Protein AF-A0A8J7TAQ6-F1 (afdb_monomer_lite)

Structure (mmCIF, N/CA/C/O backbone):
data_AF-A0A8J7TAQ6-F1
#
_entry.id   AF-A0A8J7TAQ6-F1
#
loop_
_atom_site.group_PDB
_atom_site.id
_atom_site.type_symbol
_atom_site.label_atom_id
_atom_site.label_alt_id
_atom_site.label_comp_id
_atom_site.label_asym_id
_atom_site.label_entity_id
_atom_site.label_seq_id
_atom_site.pdbx_PDB_ins_code
_atom_site.Cartn_x
_atom_site.Cartn_y
_atom_site.Cartn_z
_atom_site.occupancy
_atom_site.B_iso_or_equiv
_atom_site.auth_seq_id
_atom_site.auth_comp_id
_atom_site.auth_asym_id
_atom_site.auth_atom_id
_atom_site.pdbx_PDB_model_num
ATOM 1 N N . MET A 1 1 ? 27.314 49.442 26.353 1.00 41.75 1 MET A N 1
ATOM 2 C CA . MET A 1 1 ? 26.071 48.656 26.175 1.00 41.75 1 MET A CA 1
ATOM 3 C C . MET A 1 1 ? 26.185 47.982 24.813 1.00 41.75 1 MET A C 1
ATOM 5 O O . MET A 1 1 ? 26.135 48.673 23.815 1.00 41.75 1 MET A O 1
ATOM 9 N N . GLY A 1 2 ? 26.706 46.761 24.712 1.00 42.16 2 GLY A N 1
ATOM 10 C CA . GLY A 1 2 ? 26.002 45.511 25.015 1.00 42.16 2 GLY A CA 1
ATOM 11 C C . GLY A 1 2 ? 25.700 44.801 23.685 1.00 42.16 2 GLY A C 1
ATOM 12 O O . GLY A 1 2 ? 24.695 45.083 23.057 1.00 42.16 2 GLY A O 1
ATOM 13 N N . SER A 1 3 ? 26.646 43.995 23.191 1.00 46.94 3 SER A N 1
ATOM 14 C CA . SER A 1 3 ? 26.496 42.532 23.051 1.00 46.94 3 SER A CA 1
ATOM 15 C C . SER A 1 3 ? 26.089 42.071 21.637 1.00 46.94 3 SER A C 1
ATOM 17 O O . SER A 1 3 ? 24.915 41.852 21.349 1.00 46.94 3 SER A O 1
ATOM 19 N N . MET A 1 4 ? 27.093 41.832 20.780 1.00 56.03 4 MET A N 1
ATOM 20 C CA . MET A 1 4 ? 26.969 40.924 19.632 1.00 56.03 4 MET A CA 1
ATOM 21 C C . MET A 1 4 ? 26.778 39.499 20.150 1.00 56.03 4 MET A C 1
ATOM 23 O O . MET A 1 4 ? 27.690 38.933 20.753 1.00 56.03 4 MET A O 1
ATOM 27 N N . VAL A 1 5 ? 25.623 38.894 19.882 1.00 54.81 5 VAL A N 1
ATOM 28 C CA . VAL A 1 5 ? 25.408 37.466 20.118 1.00 54.81 5 VAL A CA 1
ATOM 29 C C . VAL A 1 5 ? 24.832 36.791 18.879 1.00 54.81 5 VAL A C 1
ATOM 31 O O . VAL A 1 5 ? 23.674 36.960 18.526 1.00 54.81 5 VAL A O 1
ATOM 34 N N . LYS A 1 6 ? 25.695 35.953 18.296 1.00 54.09 6 LYS A N 1
ATOM 35 C CA . LYS A 1 6 ? 25.397 34.640 17.710 1.00 54.09 6 LYS A CA 1
ATOM 36 C C . LYS A 1 6 ? 24.487 34.599 16.478 1.00 54.09 6 LYS A C 1
ATOM 38 O O . LYS A 1 6 ? 23.282 34.415 16.566 1.00 54.09 6 LYS A O 1
ATOM 43 N N . SER A 1 7 ? 25.137 34.453 15.331 1.00 53.16 7 SER A N 1
ATOM 44 C CA . SER A 1 7 ? 24.654 33.579 14.257 1.00 53.16 7 SER A CA 1
ATOM 45 C C . SER A 1 7 ? 25.829 32.769 13.711 1.00 53.16 7 SER A C 1
ATOM 47 O O . SER A 1 7 ? 26.311 32.979 12.604 1.00 53.16 7 SER A O 1
ATOM 49 N N . ALA A 1 8 ? 26.329 31.864 14.549 1.00 56.28 8 ALA A N 1
ATOM 50 C CA . ALA A 1 8 ? 27.355 30.890 14.208 1.00 56.28 8 ALA A CA 1
ATOM 51 C C . ALA A 1 8 ? 26.756 29.484 14.298 1.00 56.28 8 ALA A C 1
ATOM 53 O O . ALA A 1 8 ? 27.051 28.775 15.243 1.00 56.28 8 ALA A O 1
ATOM 54 N N . LEU A 1 9 ? 25.890 29.109 13.351 1.00 59.56 9 LEU A N 1
ATOM 55 C CA . LEU A 1 9 ? 25.560 27.714 13.012 1.00 59.56 9 LEU A CA 1
ATOM 56 C C . LEU A 1 9 ? 25.059 27.677 11.561 1.00 59.56 9 LEU A C 1
ATOM 58 O O . LEU A 1 9 ? 23.884 27.478 11.279 1.00 59.56 9 LEU A O 1
ATOM 62 N N . GLY A 1 10 ? 25.976 27.932 10.633 1.00 57.47 10 GLY A N 1
ATOM 63 C CA . GLY A 1 10 ? 25.753 27.814 9.193 1.00 57.47 10 GLY A CA 1
ATOM 64 C C . GLY A 1 10 ? 26.835 26.958 8.546 1.00 57.47 10 GLY A C 1
ATOM 65 O O . GLY A 1 10 ? 27.391 27.347 7.527 1.00 57.47 10 GLY A O 1
ATOM 66 N N . ALA A 1 11 ? 27.200 25.831 9.162 1.00 60.75 11 ALA A N 1
ATOM 67 C CA . ALA A 1 11 ? 28.051 24.845 8.504 1.00 60.75 11 ALA A CA 1
ATOM 68 C C . ALA A 1 11 ? 27.187 23.976 7.568 1.00 60.75 11 ALA A C 1
ATOM 70 O O . ALA A 1 11 ? 26.099 23.549 7.969 1.00 60.75 11 ALA A O 1
ATOM 71 N N . PRO A 1 12 ? 27.628 23.685 6.331 1.00 58.53 12 PRO A N 1
ATOM 72 C CA . PRO A 1 12 ? 26.867 22.839 5.430 1.00 58.53 12 PRO A CA 1
ATOM 73 C C . PRO A 1 12 ? 26.881 21.401 5.958 1.00 58.53 12 PRO A C 1
ATOM 75 O O . PRO A 1 12 ? 27.931 20.768 6.049 1.00 58.53 12 PRO A O 1
ATOM 78 N N . ILE A 1 13 ? 25.690 20.853 6.207 1.00 57.84 13 ILE A N 1
ATOM 79 C CA . ILE A 1 13 ? 25.401 19.456 6.608 1.00 57.84 13 ILE A CA 1
ATOM 80 C C . ILE A 1 13 ? 26.032 18.398 5.665 1.00 57.84 13 ILE A C 1
ATOM 82 O O . ILE A 1 13 ? 26.014 17.202 5.937 1.00 57.84 13 ILE A O 1
ATOM 86 N N . ARG A 1 14 ? 26.676 18.817 4.571 1.00 56.50 14 ARG A N 1
ATOM 87 C CA . ARG A 1 14 ? 27.347 17.953 3.595 1.00 56.50 14 ARG A CA 1
ATOM 88 C C . ARG A 1 14 ? 28.600 17.238 4.117 1.00 56.50 14 ARG A C 1
ATOM 90 O O . ARG A 1 14 ? 29.059 16.330 3.439 1.00 56.50 14 ARG A O 1
ATOM 97 N N . GLN A 1 15 ? 29.143 17.608 5.279 1.00 57.44 15 GLN A N 1
ATOM 98 C CA . GLN A 1 15 ? 30.356 16.970 5.820 1.00 57.44 15 GLN A CA 1
ATOM 99 C C . GLN A 1 15 ? 30.093 15.836 6.827 1.00 57.44 15 GLN A C 1
ATOM 101 O O . GLN A 1 15 ? 31.034 15.171 7.241 1.00 57.44 15 GLN A O 1
ATOM 106 N N . LEU A 1 16 ? 28.837 15.567 7.206 1.00 58.97 16 LEU A N 1
ATOM 107 C CA . LEU A 1 16 ? 28.515 14.537 8.212 1.00 58.97 16 LEU A CA 1
ATOM 108 C C . LEU A 1 16 ? 28.183 13.156 7.620 1.00 58.97 16 LEU A C 1
ATOM 110 O O . LEU A 1 16 ? 27.822 12.242 8.354 1.00 58.97 16 LEU A O 1
ATOM 114 N N . ILE A 1 17 ? 28.324 12.980 6.304 1.00 58.34 17 ILE A N 1
ATOM 115 C CA . ILE A 1 17 ? 28.129 11.692 5.627 1.00 58.34 17 ILE A CA 1
ATOM 116 C C . ILE A 1 17 ? 29.447 11.280 4.972 1.00 58.34 17 ILE A C 1
ATOM 118 O O . ILE A 1 17 ? 29.539 11.254 3.752 1.00 58.34 17 ILE A O 1
ATOM 122 N N . CYS A 1 18 ? 30.485 11.023 5.769 1.00 48.94 18 CYS A N 1
ATOM 123 C CA . CYS A 1 18 ? 31.467 9.970 5.479 1.00 48.94 18 CYS A CA 1
ATOM 124 C C . CYS A 1 18 ? 32.508 9.893 6.603 1.00 48.94 18 CYS A C 1
ATOM 126 O O . CYS A 1 18 ? 33.515 10.595 6.582 1.00 48.94 18 CYS A O 1
ATOM 128 N N . CYS A 1 19 ? 32.310 8.994 7.566 1.00 47.09 19 CYS A N 1
ATOM 129 C CA . CYS A 1 19 ? 33.383 8.539 8.453 1.00 47.09 19 CYS A CA 1
ATOM 130 C C . CYS A 1 19 ? 34.317 7.568 7.707 1.00 47.09 19 CYS A C 1
ATOM 132 O O . CYS A 1 19 ? 34.468 6.417 8.107 1.00 47.09 19 CYS A O 1
ATOM 134 N N . VAL A 1 20 ? 34.924 8.013 6.605 1.00 54.62 20 VAL A N 1
ATOM 135 C CA . VAL A 1 20 ? 35.974 7.265 5.904 1.00 54.62 20 VAL A CA 1
ATOM 136 C C . VAL A 1 20 ? 37.188 8.185 5.772 1.00 54.62 20 VAL A C 1
ATOM 138 O O . VAL A 1 20 ? 37.030 9.290 5.248 1.00 54.62 20 VAL A O 1
ATOM 141 N N . PRO A 1 21 ? 38.384 7.785 6.244 1.00 47.31 21 PRO A N 1
ATOM 142 C CA . PRO A 1 21 ? 39.587 8.596 6.104 1.00 47.31 21 PRO A CA 1
ATOM 143 C C . PRO A 1 21 ? 39.880 8.878 4.625 1.00 47.31 21 PRO A C 1
ATOM 145 O O . PRO A 1 21 ? 40.114 7.961 3.836 1.00 47.31 21 PRO A O 1
ATOM 148 N N . LEU A 1 22 ? 39.833 10.156 4.245 1.00 45.19 22 LEU A N 1
ATOM 149 C CA . LEU A 1 22 ? 40.211 10.629 2.918 1.00 45.19 22 LEU A CA 1
ATOM 150 C C . LEU A 1 22 ? 41.731 10.830 2.896 1.00 45.19 22 LEU A C 1
ATOM 152 O O . LEU A 1 22 ? 42.227 11.912 3.209 1.00 45.19 22 LEU A O 1
ATOM 156 N N . GLU A 1 23 ? 42.467 9.782 2.532 1.00 47.84 23 GLU A N 1
ATOM 157 C CA . GLU A 1 23 ? 43.851 9.924 2.075 1.00 47.84 23 GLU A CA 1
ATOM 158 C C . GLU A 1 23 ? 43.885 10.925 0.912 1.00 47.84 23 GLU A C 1
ATOM 160 O O . GLU A 1 23 ? 43.147 10.787 -0.072 1.00 47.84 23 GLU A O 1
ATOM 165 N N . ARG A 1 24 ? 44.719 11.963 1.047 1.00 48.41 24 ARG A N 1
ATOM 166 C CA . ARG A 1 24 ? 44.916 12.986 0.018 1.00 48.41 24 ARG A CA 1
ATOM 167 C C . ARG A 1 24 ? 45.532 12.318 -1.207 1.00 48.41 24 ARG A C 1
ATOM 169 O O . ARG A 1 24 ? 46.700 11.954 -1.192 1.00 48.41 24 ARG A O 1
ATOM 176 N N . ARG A 1 25 ? 44.741 12.157 -2.266 1.00 44.16 25 ARG A N 1
ATOM 177 C CA . ARG A 1 25 ? 45.261 11.822 -3.593 1.00 44.16 25 ARG A CA 1
ATOM 178 C C . ARG A 1 25 ? 45.394 13.102 -4.395 1.00 44.16 25 ARG A C 1
ATOM 180 O O . ARG A 1 25 ? 44.418 13.839 -4.542 1.00 44.16 25 ARG A O 1
ATOM 187 N N . ASP A 1 26 ? 46.608 13.339 -4.870 1.00 38.22 26 ASP A N 1
ATOM 188 C CA . ASP A 1 26 ? 46.955 14.444 -5.745 1.00 38.22 26 ASP A CA 1
ATOM 189 C C . ASP A 1 26 ? 46.054 14.493 -6.982 1.00 38.22 26 ASP A C 1
ATOM 191 O O . ASP A 1 26 ? 45.600 13.480 -7.527 1.00 38.22 26 ASP A O 1
ATOM 195 N N . VAL A 1 27 ? 45.758 15.728 -7.374 1.00 50.44 27 VAL A N 1
ATOM 196 C CA . VAL A 1 27 ? 44.876 16.103 -8.473 1.00 50.44 27 VAL A CA 1
ATOM 197 C C . VAL A 1 27 ? 45.558 15.760 -9.796 1.00 50.44 27 VAL A C 1
ATOM 199 O O . VAL A 1 27 ? 46.225 16.592 -10.397 1.00 50.44 27 VAL A O 1
ATOM 202 N N . GLU A 1 28 ? 45.346 14.542 -10.284 1.00 41.75 28 GLU A N 1
ATOM 203 C CA . GLU A 1 28 ? 45.486 14.228 -11.705 1.00 41.75 28 GLU A CA 1
ATOM 204 C C . GLU A 1 28 ? 44.079 14.207 -12.310 1.00 41.75 28 GLU A C 1
ATOM 206 O O . GLU A 1 28 ? 43.198 13.472 -11.851 1.00 41.75 28 GLU A O 1
ATOM 211 N N . ALA A 1 29 ? 43.853 15.047 -13.320 1.00 52.91 29 ALA A N 1
ATOM 212 C CA . ALA A 1 29 ? 42.582 15.253 -14.002 1.00 52.91 29 ALA A CA 1
ATOM 213 C C . ALA A 1 29 ? 42.025 13.955 -14.622 1.00 52.91 29 ALA A C 1
ATOM 215 O O . ALA A 1 29 ? 42.116 13.710 -15.828 1.00 52.91 29 ALA A O 1
ATOM 216 N N . ARG A 1 30 ? 41.374 13.116 -13.810 1.00 46.62 30 ARG A N 1
ATOM 217 C CA . ARG A 1 30 ? 40.523 12.036 -14.303 1.00 46.62 30 ARG A CA 1
ATOM 218 C C . ARG A 1 30 ? 39.255 12.668 -14.846 1.00 46.62 30 ARG A C 1
ATOM 220 O O . ARG A 1 30 ? 38.326 12.986 -14.114 1.00 46.62 30 ARG A O 1
ATOM 227 N N . ARG A 1 31 ? 39.278 12.870 -16.164 1.00 53.53 31 ARG A N 1
ATOM 228 C 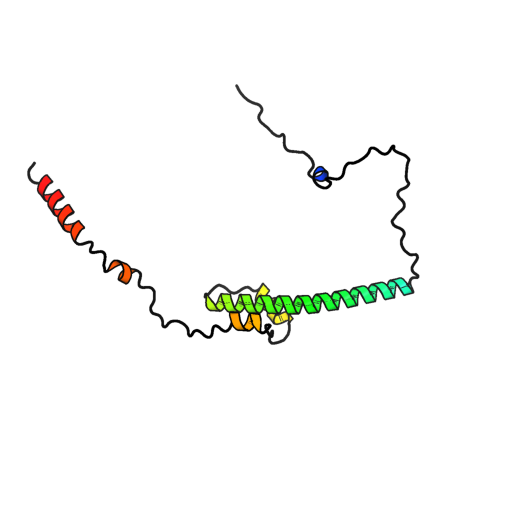CA . ARG A 1 31 ? 38.128 13.130 -17.031 1.00 53.53 31 ARG A CA 1
ATOM 229 C C . ARG A 1 31 ? 36.879 12.484 -16.433 1.00 53.53 31 ARG A C 1
ATOM 231 O O . ARG A 1 31 ? 36.889 11.288 -16.151 1.00 53.53 31 ARG A O 1
ATOM 238 N N . ASN A 1 32 ? 35.823 13.277 -16.278 1.00 53.53 32 ASN A N 1
ATOM 239 C CA . ASN A 1 32 ? 34.477 12.827 -15.942 1.00 53.53 32 ASN A CA 1
ATOM 240 C C . ASN A 1 32 ? 33.996 11.823 -17.006 1.00 53.53 32 ASN A C 1
ATOM 242 O O . ASN A 1 32 ? 33.283 12.188 -17.939 1.00 53.53 32 ASN A O 1
ATOM 246 N N . SER A 1 33 ? 34.421 10.562 -16.931 1.00 58.84 33 SER A N 1
ATOM 247 C CA . SER A 1 33 ? 33.857 9.506 -17.757 1.00 58.84 33 SER A CA 1
ATOM 248 C C . SER A 1 33 ? 32.479 9.207 -17.192 1.00 58.84 33 SER A C 1
ATOM 250 O O . SER A 1 33 ? 32.362 8.665 -16.090 1.00 58.84 33 SER A O 1
ATOM 252 N N . ALA A 1 34 ? 31.445 9.602 -17.936 1.00 63.44 34 ALA A N 1
ATOM 253 C CA . ALA A 1 34 ? 30.076 9.183 -17.680 1.00 63.44 34 ALA A CA 1
ATOM 254 C C . ALA A 1 34 ? 30.051 7.667 -17.401 1.00 63.44 34 ALA A C 1
ATOM 256 O O . ALA A 1 34 ? 30.807 6.932 -18.050 1.00 63.44 34 ALA A O 1
ATOM 257 N N . PRO A 1 35 ? 29.226 7.191 -16.446 1.00 61.66 35 PRO A N 1
ATOM 258 C CA . PRO A 1 35 ? 29.156 5.770 -16.128 1.00 61.66 35 PRO A CA 1
ATOM 259 C C . PRO A 1 35 ? 28.973 4.978 -17.421 1.00 61.66 35 PRO A C 1
ATOM 261 O O . PRO A 1 35 ? 28.165 5.366 -18.269 1.00 61.66 35 PRO A O 1
ATOM 264 N N . HIS A 1 36 ? 29.764 3.915 -17.582 1.00 60.03 36 HIS A N 1
ATOM 265 C CA . HIS A 1 36 ? 29.751 3.049 -18.756 1.00 60.03 36 HIS A CA 1
ATOM 266 C C . HIS A 1 36 ? 28.324 2.534 -18.972 1.00 60.03 36 HIS A C 1
ATOM 268 O O . HIS A 1 36 ? 27.885 1.592 -18.316 1.00 60.03 36 HIS A O 1
ATOM 274 N N . ARG A 1 37 ? 27.563 3.197 -19.851 1.00 61.31 37 ARG A N 1
ATOM 275 C CA . ARG A 1 37 ? 26.282 2.675 -20.314 1.00 61.31 37 ARG A CA 1
ATOM 276 C C . ARG A 1 37 ? 26.617 1.463 -21.173 1.00 61.31 37 ARG A C 1
ATOM 278 O O . ARG A 1 37 ? 27.338 1.642 -22.160 1.00 61.31 37 ARG A O 1
ATOM 285 N N . PRO A 1 38 ? 26.099 0.268 -20.850 1.00 64.69 38 PRO A N 1
ATOM 286 C CA . PRO A 1 38 ? 26.130 -0.829 -21.799 1.00 64.69 38 PRO A CA 1
ATOM 287 C C . PRO A 1 38 ? 25.534 -0.298 -23.105 1.00 64.69 38 PRO A C 1
ATOM 289 O O . PRO A 1 38 ? 24.460 0.315 -23.089 1.00 64.69 38 PRO A O 1
ATOM 292 N N . ARG A 1 39 ? 26.257 -0.439 -24.221 1.00 72.06 39 ARG A N 1
ATOM 293 C CA . ARG A 1 39 ? 25.751 -0.081 -25.553 1.00 72.06 39 ARG A CA 1
ATOM 294 C C . ARG A 1 39 ? 24.688 -1.107 -25.948 1.00 72.06 39 ARG A C 1
ATOM 296 O O . ARG A 1 39 ? 24.939 -1.984 -26.759 1.00 72.06 39 ARG A O 1
ATOM 303 N N . MET A 1 40 ? 23.528 -1.016 -25.310 1.00 77.88 40 MET A N 1
ATOM 304 C CA . MET A 1 40 ? 22.353 -1.813 -25.631 1.00 77.88 40 MET A CA 1
ATOM 305 C C . MET A 1 40 ? 21.779 -1.304 -26.948 1.00 77.88 40 MET A C 1
ATOM 307 O O . MET A 1 40 ? 21.658 -0.094 -27.167 1.00 77.88 40 MET A O 1
ATOM 311 N N . THR A 1 41 ? 21.403 -2.226 -27.818 1.00 89.38 41 THR A N 1
ATOM 312 C CA . THR A 1 41 ? 20.625 -1.927 -29.016 1.00 89.38 41 THR A CA 1
ATOM 313 C C . THR A 1 41 ? 19.249 -1.373 -28.627 1.00 89.38 41 THR A C 1
ATOM 315 O O . THR A 1 41 ? 18.736 -1.612 -27.530 1.00 89.38 41 THR A O 1
ATOM 318 N N . ALA A 1 42 ? 18.606 -0.630 -29.531 1.00 90.00 42 ALA A N 1
ATOM 319 C CA . ALA A 1 42 ? 17.281 -0.058 -29.271 1.00 90.00 42 ALA A CA 1
ATOM 320 C C . ALA A 1 42 ? 16.239 -1.128 -28.883 1.00 90.00 42 ALA A C 1
ATOM 322 O O . ALA A 1 42 ? 15.396 -0.891 -28.016 1.00 90.00 42 ALA A O 1
ATOM 323 N N . ALA A 1 43 ? 16.332 -2.324 -29.472 1.00 92.69 43 ALA A N 1
ATOM 324 C CA . ALA A 1 43 ? 15.466 -3.453 -29.148 1.00 92.69 43 ALA A CA 1
ATOM 325 C C . ALA A 1 43 ? 15.705 -3.987 -27.724 1.00 92.69 43 ALA A C 1
ATOM 327 O O . ALA A 1 43 ? 14.751 -4.279 -27.002 1.00 92.69 43 ALA A O 1
ATOM 328 N N . GLU A 1 44 ? 16.963 -4.083 -27.292 1.00 92.38 44 GLU A N 1
ATOM 329 C CA . GLU A 1 44 ? 17.317 -4.517 -25.937 1.00 92.38 44 GLU A CA 1
ATOM 330 C C . GLU A 1 44 ? 16.878 -3.498 -24.877 1.00 92.38 44 GLU A C 1
ATOM 332 O O . GLU A 1 44 ? 16.378 -3.885 -23.820 1.00 92.38 44 GLU A O 1
ATOM 337 N N . LEU A 1 45 ? 16.970 -2.197 -25.177 1.00 92.19 45 LEU A N 1
ATOM 338 C CA . LEU A 1 45 ? 16.453 -1.138 -24.303 1.00 92.19 45 LEU A CA 1
ATOM 339 C C . LEU A 1 45 ? 14.934 -1.229 -24.120 1.00 92.19 45 LEU A C 1
ATOM 341 O O . LEU A 1 45 ? 14.445 -1.093 -22.999 1.00 92.19 45 LEU A O 1
ATOM 345 N N . GLN A 1 46 ? 14.187 -1.489 -25.197 1.00 94.31 46 GLN A N 1
ATOM 346 C CA . GLN A 1 46 ? 12.735 -1.661 -25.109 1.00 94.31 46 GLN A CA 1
ATOM 347 C C . GLN A 1 46 ? 12.350 -2.887 -24.276 1.00 94.31 46 GLN A C 1
ATOM 349 O O . GLN A 1 46 ? 11.417 -2.812 -23.478 1.00 94.31 46 GLN A O 1
ATOM 354 N N . ARG A 1 47 ? 13.065 -4.009 -24.433 1.00 95.81 47 ARG A N 1
ATOM 355 C CA . ARG A 1 47 ? 12.840 -5.212 -23.613 1.00 95.81 47 ARG A CA 1
ATOM 356 C C . ARG A 1 47 ? 13.081 -4.918 -22.136 1.00 95.81 47 ARG A C 1
ATOM 358 O O . ARG A 1 47 ? 12.190 -5.143 -21.326 1.00 95.81 47 ARG A O 1
ATOM 365 N N . TYR A 1 48 ? 14.215 -4.298 -21.818 1.00 94.62 48 TYR A N 1
ATOM 366 C CA . TYR A 1 48 ? 14.553 -3.914 -20.451 1.00 94.62 48 TYR A CA 1
ATOM 367 C C . TYR A 1 48 ? 13.493 -3.004 -19.810 1.00 94.62 48 TYR A C 1
ATOM 369 O O . TYR A 1 48 ? 13.097 -3.219 -18.667 1.00 94.62 48 TYR A O 1
ATOM 377 N N . GLN A 1 49 ? 12.982 -2.012 -20.547 1.00 95.88 49 GLN A N 1
ATOM 378 C CA . GLN A 1 49 ? 11.909 -1.143 -20.052 1.00 95.88 49 GLN A CA 1
ATOM 379 C C . GLN A 1 49 ? 10.631 -1.925 -19.735 1.00 95.88 49 GLN A C 1
ATOM 381 O O . GLN A 1 49 ? 10.045 -1.725 -18.671 1.00 95.88 49 GLN A O 1
ATOM 386 N N . ARG A 1 50 ? 10.224 -2.854 -20.611 1.00 96.62 50 ARG A N 1
ATOM 387 C CA . ARG A 1 50 ? 9.057 -3.712 -20.355 1.00 96.62 50 ARG A CA 1
ATOM 388 C C . ARG A 1 50 ? 9.254 -4.581 -19.119 1.00 96.62 50 ARG A C 1
ATOM 390 O O . ARG A 1 50 ? 8.323 -4.709 -18.329 1.00 96.62 50 ARG A O 1
ATOM 397 N N . ASP A 1 51 ? 10.440 -5.145 -18.931 1.00 96.56 51 ASP A N 1
ATOM 398 C CA . ASP A 1 51 ? 10.739 -5.983 -17.767 1.00 96.56 51 ASP A CA 1
ATOM 399 C C . ASP A 1 51 ? 10.677 -5.169 -16.468 1.00 96.56 51 ASP A C 1
ATOM 401 O O . ASP A 1 51 ? 10.059 -5.597 -15.491 1.00 96.56 51 ASP A O 1
ATOM 405 N N . LEU A 1 52 ? 11.220 -3.946 -16.473 1.00 97.19 52 LEU A N 1
ATOM 406 C CA . LEU A 1 52 ? 11.097 -3.024 -15.343 1.00 97.19 52 LEU A CA 1
ATOM 407 C C . LEU A 1 52 ? 9.639 -2.678 -15.030 1.00 97.19 52 LEU A C 1
ATOM 409 O O . LEU A 1 52 ? 9.253 -2.650 -13.861 1.00 97.19 52 LEU A O 1
ATOM 413 N N . GLU A 1 53 ? 8.821 -2.419 -16.050 1.00 97.19 53 GLU A N 1
ATOM 414 C CA . GLU A 1 53 ? 7.395 -2.150 -15.865 1.00 97.19 53 GLU A CA 1
ATOM 415 C C . GLU A 1 53 ? 6.654 -3.359 -15.294 1.00 97.19 53 GLU A C 1
ATOM 417 O O . GLU A 1 53 ? 5.823 -3.205 -14.396 1.00 97.19 53 GLU A O 1
ATOM 422 N N . GLN A 1 54 ? 6.961 -4.565 -15.771 1.00 97.44 54 GLN A N 1
ATOM 423 C CA . GLN A 1 54 ? 6.373 -5.794 -15.247 1.00 97.44 54 GLN A CA 1
ATOM 424 C C . GLN A 1 54 ? 6.746 -6.010 -13.779 1.00 97.44 54 GLN A C 1
ATOM 426 O O . GLN A 1 54 ? 5.866 -6.257 -12.952 1.00 97.44 54 GLN A O 1
ATOM 431 N N . GLU A 1 55 ? 8.023 -5.863 -13.428 1.00 97.06 55 GLU A N 1
ATOM 432 C CA . GLU A 1 55 ? 8.483 -5.992 -12.045 1.00 97.06 55 GLU A CA 1
ATOM 433 C C . GLU A 1 55 ? 7.883 -4.919 -11.137 1.00 97.06 55 GLU A C 1
ATOM 435 O O . GLU A 1 55 ? 7.446 -5.209 -10.018 1.00 97.06 55 GLU A O 1
ATOM 440 N N . ARG A 1 56 ? 7.773 -3.683 -11.630 1.00 97.50 56 ARG A N 1
ATOM 441 C CA . ARG A 1 56 ? 7.094 -2.603 -10.915 1.00 97.50 56 ARG A CA 1
ATOM 442 C C . ARG A 1 56 ? 5.633 -2.957 -10.634 1.00 97.50 56 ARG A C 1
ATOM 444 O O . ARG A 1 56 ? 5.213 -2.872 -9.482 1.00 97.50 56 ARG A O 1
ATOM 451 N N . ARG A 1 57 ? 4.887 -3.433 -11.637 1.00 96.31 57 ARG A N 1
ATOM 452 C CA . ARG A 1 57 ? 3.483 -3.853 -11.476 1.00 96.31 57 ARG A CA 1
ATOM 453 C C . ARG A 1 57 ? 3.332 -4.984 -10.458 1.00 96.31 57 ARG A C 1
ATOM 455 O O . ARG A 1 57 ? 2.446 -4.916 -9.609 1.00 96.31 57 ARG A O 1
ATOM 462 N N . LYS A 1 58 ? 4.211 -5.995 -10.484 1.00 96.38 58 LYS A N 1
ATOM 463 C CA . LYS A 1 58 ? 4.201 -7.095 -9.498 1.00 96.38 58 LYS A CA 1
ATOM 464 C C . LYS A 1 58 ? 4.397 -6.574 -8.072 1.00 96.38 58 LYS A C 1
ATOM 466 O O . LYS A 1 58 ? 3.647 -6.947 -7.169 1.00 96.38 58 LYS A O 1
ATOM 471 N N . ARG A 1 59 ? 5.370 -5.681 -7.864 1.00 96.81 59 ARG A N 1
ATOM 472 C CA . ARG A 1 59 ? 5.637 -5.076 -6.546 1.00 96.81 59 ARG A CA 1
ATOM 473 C C . ARG A 1 59 ? 4.488 -4.197 -6.070 1.00 96.81 59 ARG A C 1
ATOM 475 O O . ARG A 1 59 ? 4.132 -4.247 -4.892 1.00 96.81 59 ARG A O 1
ATOM 482 N N . GLU A 1 60 ? 3.910 -3.402 -6.964 1.00 95.31 60 GLU A N 1
ATOM 483 C CA . GLU A 1 60 ? 2.767 -2.542 -6.659 1.00 95.31 60 GLU A CA 1
ATOM 484 C C . GLU A 1 60 ? 1.541 -3.375 -6.268 1.00 95.31 60 GLU A C 1
ATOM 486 O O . GLU A 1 60 ? 0.910 -3.067 -5.259 1.00 95.31 60 GLU A O 1
ATOM 491 N N . ALA A 1 61 ? 1.265 -4.485 -6.961 1.00 92.12 61 ALA A N 1
ATOM 492 C CA . ALA A 1 61 ? 0.183 -5.404 -6.608 1.00 92.12 61 ALA A CA 1
ATOM 493 C C . ALA A 1 61 ? 0.373 -6.026 -5.210 1.00 92.12 61 ALA A C 1
ATOM 495 O O . ALA A 1 61 ? -0.535 -5.986 -4.376 1.00 92.12 61 ALA A O 1
ATOM 496 N N . GLN A 1 62 ? 1.575 -6.528 -4.905 1.00 91.94 62 GLN A N 1
ATOM 497 C CA . GLN A 1 62 ? 1.890 -7.071 -3.576 1.00 91.94 62 GLN A CA 1
ATOM 498 C C . GLN A 1 62 ? 1.794 -6.002 -2.478 1.00 91.94 62 GLN A C 1
ATOM 500 O O . GLN A 1 62 ? 1.299 -6.258 -1.377 1.00 91.94 62 GLN A O 1
ATOM 505 N N . SER A 1 63 ? 2.259 -4.788 -2.771 1.00 94.12 63 SER A N 1
ATOM 506 C CA . SER A 1 63 ? 2.202 -3.663 -1.836 1.00 94.12 63 SER A CA 1
ATOM 507 C C . SER A 1 63 ? 0.767 -3.208 -1.595 1.00 94.12 63 SER A C 1
ATOM 509 O O . SER A 1 63 ? 0.408 -2.939 -0.450 1.00 94.12 63 SER A O 1
ATOM 511 N N . ALA A 1 64 ? -0.071 -3.179 -2.635 1.00 92.31 64 ALA A N 1
ATOM 512 C CA . ALA A 1 64 ? -1.494 -2.879 -2.530 1.00 92.31 64 ALA A CA 1
ATOM 513 C C . ALA A 1 64 ? -2.206 -3.895 -1.629 1.00 92.31 64 ALA A C 1
ATOM 515 O O . ALA A 1 64 ? -2.921 -3.493 -0.713 1.00 92.31 64 ALA A O 1
ATOM 516 N N . GLN A 1 65 ? -1.928 -5.193 -1.792 1.00 91.19 65 GLN A N 1
ATOM 517 C CA . GLN A 1 65 ? -2.484 -6.238 -0.928 1.00 91.19 65 GLN A CA 1
ATOM 518 C C . GLN A 1 65 ? -2.062 -6.063 0.540 1.00 91.19 65 GLN A C 1
ATOM 520 O O . GLN A 1 65 ? -2.911 -6.059 1.433 1.00 91.19 65 GLN A O 1
ATOM 525 N N . LYS A 1 66 ? -0.766 -5.857 0.810 1.00 91.94 66 LYS A N 1
ATOM 526 C CA . LYS A 1 66 ? -0.261 -5.619 2.177 1.00 91.94 66 LYS A CA 1
ATOM 527 C C . LYS A 1 66 ? -0.823 -4.329 2.783 1.00 91.94 66 LYS A C 1
ATOM 529 O O . LYS A 1 66 ? -1.122 -4.276 3.975 1.00 91.94 66 LYS A O 1
ATOM 534 N N . ASN A 1 67 ? -0.979 -3.273 1.985 1.00 93.94 67 ASN A N 1
ATOM 535 C CA . ASN A 1 67 ? -1.601 -2.022 2.420 1.00 93.94 67 ASN A CA 1
ATOM 536 C C . ASN A 1 67 ? -3.064 -2.225 2.792 1.00 93.94 67 ASN A C 1
ATOM 538 O O . ASN A 1 67 ? -3.480 -1.750 3.846 1.00 93.94 67 ASN A O 1
ATOM 542 N N . ALA A 1 68 ? -3.803 -2.983 1.987 1.00 93.00 68 ALA A N 1
ATOM 543 C CA . ALA A 1 68 ? -5.184 -3.326 2.269 1.00 93.00 68 ALA A CA 1
ATOM 544 C C . ALA A 1 68 ? -5.302 -4.148 3.564 1.00 93.00 68 ALA A C 1
ATOM 546 O O . ALA A 1 68 ? -6.129 -3.831 4.414 1.00 93.00 68 ALA A O 1
ATOM 547 N N . GLN A 1 69 ? -4.420 -5.132 3.787 1.00 91.62 69 GLN A N 1
ATOM 548 C CA . GLN A 1 69 ? -4.369 -5.908 5.040 1.00 91.62 69 GLN A CA 1
ATOM 549 C C . GLN A 1 69 ? -4.133 -5.015 6.262 1.00 91.62 69 GLN A C 1
ATOM 551 O O . GLN A 1 69 ? -4.837 -5.116 7.267 1.00 91.62 69 GLN A O 1
ATOM 556 N N . ARG A 1 70 ? -3.180 -4.084 6.167 1.00 93.69 70 ARG A N 1
ATOM 557 C CA . ARG A 1 70 ? -2.916 -3.113 7.238 1.00 93.69 70 ARG A CA 1
ATOM 558 C C . ARG A 1 70 ? -4.095 -2.164 7.463 1.00 93.69 70 ARG A C 1
ATOM 560 O O . ARG A 1 70 ? -4.423 -1.872 8.610 1.00 93.69 70 ARG A O 1
ATOM 567 N N . ALA A 1 71 ? -4.738 -1.697 6.395 1.00 94.00 71 ALA A N 1
ATOM 568 C CA . ALA A 1 71 ? -5.929 -0.858 6.480 1.00 94.00 71 ALA A CA 1
ATOM 569 C C . ALA A 1 71 ? -7.099 -1.604 7.141 1.00 94.00 71 ALA A C 1
ATOM 571 O O . ALA A 1 71 ? -7.772 -1.033 7.995 1.00 94.00 71 ALA A O 1
ATOM 572 N N . ALA A 1 72 ? -7.280 -2.895 6.845 1.00 92.12 72 ALA A N 1
ATOM 573 C CA . ALA A 1 72 ? -8.303 -3.733 7.470 1.00 92.12 72 ALA A CA 1
ATOM 574 C C . ALA A 1 72 ? -8.104 -3.840 8.990 1.00 92.12 72 ALA A C 1
ATOM 576 O O . ALA A 1 72 ? -9.051 -3.624 9.748 1.00 92.12 72 ALA A O 1
ATOM 577 N N . MET A 1 73 ? -6.865 -4.082 9.436 1.00 91.12 73 MET A N 1
ATOM 578 C CA . MET A 1 73 ? -6.501 -4.083 10.860 1.00 91.12 73 MET A CA 1
ATOM 579 C C . MET A 1 73 ? -6.835 -2.756 11.537 1.00 91.12 73 MET A C 1
ATOM 581 O O . MET A 1 73 ? -7.522 -2.721 12.558 1.00 91.12 73 MET A O 1
ATOM 585 N N . ARG A 1 74 ? -6.367 -1.645 10.956 1.00 93.56 74 ARG A N 1
ATOM 586 C CA . ARG A 1 74 ? -6.601 -0.310 11.516 1.00 93.56 74 ARG A CA 1
ATOM 587 C C . ARG A 1 74 ? -8.088 0.029 11.566 1.00 93.56 74 ARG A C 1
ATOM 589 O O . ARG A 1 74 ? -8.555 0.544 12.576 1.00 93.56 74 ARG A O 1
ATOM 596 N N . SER A 1 75 ? -8.831 -0.271 10.503 1.00 92.00 75 SER A N 1
ATOM 597 C CA . SER A 1 75 ? -10.279 -0.051 10.419 1.00 92.00 75 SER A CA 1
ATOM 598 C C . SER A 1 75 ? -11.031 -0.843 11.494 1.00 92.00 75 SER A C 1
ATOM 600 O O . SER A 1 75 ? -11.925 -0.305 12.147 1.00 92.00 75 SER A O 1
ATOM 602 N N . HIS A 1 76 ? -10.623 -2.091 11.757 1.00 91.00 76 HIS A N 1
ATOM 603 C CA . HIS A 1 76 ? -11.188 -2.880 12.850 1.00 91.00 76 HIS A CA 1
ATOM 604 C C . HIS A 1 76 ? -10.959 -2.226 14.219 1.00 91.00 76 HIS A C 1
ATOM 606 O O . HIS A 1 76 ? -11.925 -2.012 14.949 1.00 91.00 76 HIS A O 1
ATOM 612 N N . PHE A 1 77 ? -9.720 -1.857 14.558 1.00 91.56 77 PHE A N 1
ATOM 613 C CA . PHE A 1 77 ? -9.443 -1.236 15.857 1.00 91.56 77 PHE A CA 1
ATOM 614 C C . PHE A 1 77 ? -10.095 0.137 16.013 1.00 91.56 77 PHE A C 1
ATOM 616 O O . PHE A 1 77 ? -10.575 0.456 17.096 1.00 91.56 77 PHE A O 1
ATOM 623 N N . ARG A 1 78 ? -10.201 0.925 14.937 1.00 94.81 78 ARG A N 1
ATOM 624 C CA . ARG A 1 78 ? -10.968 2.175 14.975 1.00 94.81 78 ARG A CA 1
ATOM 625 C C . ARG A 1 78 ? -12.423 1.936 15.345 1.00 94.81 78 ARG A C 1
ATOM 627 O O . ARG A 1 78 ? -12.937 2.643 16.198 1.00 94.81 78 ARG A O 1
ATOM 634 N N . ARG A 1 79 ? -13.069 0.920 14.761 1.00 91.50 79 ARG A N 1
ATOM 635 C CA . ARG A 1 79 ? -14.432 0.534 15.159 1.00 91.50 79 ARG A CA 1
ATOM 636 C C . ARG A 1 79 ? -14.484 0.053 16.610 1.00 91.50 79 ARG A C 1
ATOM 638 O O . ARG A 1 79 ? -15.356 0.495 17.346 1.00 91.50 79 ARG A O 1
ATOM 645 N N . LYS A 1 80 ? -13.533 -0.792 17.031 1.00 93.12 80 LYS A N 1
ATOM 646 C CA . LYS A 1 80 ? -13.461 -1.338 18.399 1.00 93.12 80 LYS A CA 1
ATOM 647 C C . LYS A 1 80 ? -13.403 -0.244 19.470 1.00 93.12 80 LYS A C 1
ATOM 649 O O . LYS A 1 80 ? -14.063 -0.371 20.492 1.00 93.12 80 LYS A O 1
ATOM 654 N N . T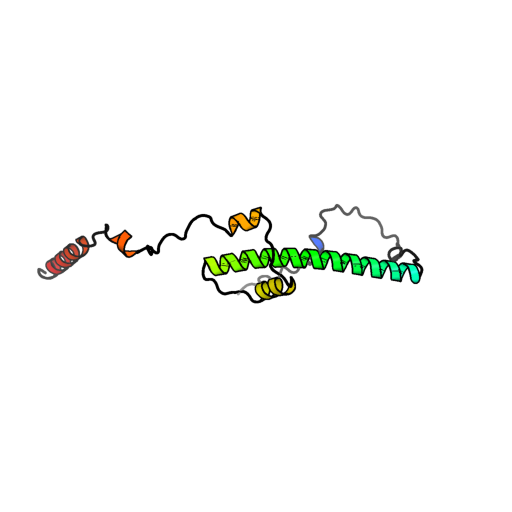YR A 1 81 ? -12.640 0.818 19.224 1.00 94.62 81 TYR A N 1
ATOM 655 C CA . TYR A 1 81 ? -12.460 1.935 20.159 1.00 94.62 81 TYR A CA 1
ATOM 656 C C . TYR A 1 81 ? -13.249 3.195 19.772 1.00 94.62 81 TYR A C 1
ATOM 658 O O . TYR A 1 81 ? -12.950 4.270 20.279 1.00 94.62 81 TYR A O 1
ATOM 666 N N . GLN A 1 82 ? -14.229 3.080 18.864 1.00 94.81 82 GLN A N 1
ATOM 667 C CA . GLN A 1 82 ? -15.118 4.178 18.445 1.00 94.81 82 GLN A CA 1
ATOM 668 C C . GLN A 1 82 ? -14.371 5.434 17.949 1.00 94.81 82 GLN A C 1
ATOM 670 O O . GLN A 1 82 ? -14.802 6.568 18.132 1.00 94.81 82 GLN A O 1
ATOM 675 N N . LEU A 1 83 ? -13.231 5.229 17.289 1.00 95.12 83 LEU A N 1
ATOM 676 C CA . LEU A 1 83 ? -12.425 6.291 16.696 1.00 95.12 83 LEU A CA 1
ATOM 677 C C . LEU A 1 83 ? -12.950 6.670 15.307 1.00 95.12 83 LEU A C 1
ATOM 679 O O . LEU A 1 83 ? -13.465 5.831 14.560 1.00 95.12 83 LEU A O 1
ATOM 683 N N . ALA A 1 84 ? -12.725 7.928 14.924 1.00 96.12 84 ALA A N 1
ATOM 684 C CA . ALA A 1 84 ? -13.056 8.430 13.595 1.00 96.12 84 ALA A CA 1
ATOM 685 C C . ALA A 1 84 ? -12.363 7.616 12.487 1.00 96.12 84 ALA A C 1
ATOM 687 O O . ALA A 1 84 ? -11.174 7.288 12.582 1.00 96.12 84 ALA A O 1
ATOM 688 N N . GLN A 1 85 ? -13.114 7.303 11.428 1.00 93.12 85 GLN A N 1
ATOM 689 C CA . GLN A 1 85 ? -12.612 6.547 10.280 1.00 93.12 85 GLN A CA 1
ATOM 690 C C . GLN A 1 85 ? -11.619 7.364 9.448 1.00 93.12 85 GLN A C 1
ATOM 692 O O . GLN A 1 85 ? -11.572 8.591 9.517 1.00 93.12 85 GLN A O 1
ATOM 697 N N . ASN A 1 86 ? -10.790 6.663 8.673 1.00 94.25 86 ASN A N 1
ATOM 698 C CA . ASN A 1 86 ? -9.758 7.280 7.850 1.00 94.25 86 ASN A CA 1
ATOM 699 C C . ASN A 1 86 ? -9.986 6.949 6.377 1.00 94.25 86 ASN A C 1
ATOM 701 O O . ASN A 1 86 ? -9.828 5.802 5.962 1.00 94.25 86 ASN A O 1
ATOM 705 N N . THR A 1 87 ? -10.226 7.991 5.586 1.00 94.88 87 THR A N 1
ATOM 706 C CA . THR A 1 87 ? -10.477 7.903 4.143 1.00 94.88 87 THR A CA 1
ATOM 707 C C . THR A 1 87 ? -9.350 7.211 3.373 1.00 94.88 87 THR A C 1
ATOM 709 O O . THR A 1 87 ? -9.603 6.507 2.398 1.00 94.88 87 THR A O 1
ATOM 712 N N . LYS A 1 88 ? -8.089 7.344 3.810 1.00 94.06 88 LYS A N 1
ATOM 713 C CA . LYS A 1 88 ? -6.950 6.650 3.183 1.00 94.06 88 LYS A CA 1
ATOM 714 C C . LYS A 1 88 ? -7.041 5.137 3.354 1.00 94.06 88 LYS A C 1
ATOM 716 O O . LYS A 1 88 ? -6.689 4.393 2.441 1.00 94.06 88 LYS A O 1
ATOM 721 N N . ASP A 1 89 ? -7.502 4.688 4.517 1.00 93.00 89 ASP A N 1
ATOM 722 C CA . ASP A 1 89 ? -7.654 3.264 4.797 1.00 93.00 89 ASP A CA 1
ATOM 723 C C . ASP A 1 89 ? -8.815 2.685 3.991 1.00 93.00 89 ASP A C 1
ATOM 725 O O . ASP A 1 89 ? -8.654 1.625 3.388 1.00 93.00 89 ASP A O 1
ATOM 729 N N . ASP A 1 90 ? -9.916 3.426 3.869 1.00 91.44 90 ASP A N 1
ATOM 730 C CA . ASP A 1 90 ? -11.050 3.048 3.022 1.00 91.44 90 ASP A CA 1
ATOM 731 C C . ASP A 1 90 ? -10.631 2.923 1.550 1.00 91.44 90 ASP A C 1
ATOM 733 O O . ASP A 1 90 ? -10.947 1.934 0.886 1.00 91.44 90 ASP A O 1
ATOM 737 N N . ASN A 1 91 ? -9.816 3.856 1.052 1.00 92.38 91 ASN A N 1
ATOM 738 C CA . ASN A 1 91 ? -9.262 3.777 -0.299 1.00 92.38 91 ASN A CA 1
ATOM 739 C C . ASN A 1 91 ? -8.403 2.522 -0.498 1.00 92.38 91 ASN A C 1
ATOM 741 O O . ASN A 1 91 ? -8.556 1.828 -1.500 1.00 92.38 91 ASN A O 1
ATOM 745 N N . HIS A 1 92 ? -7.525 2.187 0.452 1.00 92.00 92 HIS A N 1
ATOM 746 C CA . HIS A 1 92 ? -6.704 0.975 0.359 1.00 92.00 92 HIS A CA 1
ATOM 747 C C . HIS A 1 92 ? -7.532 -0.315 0.397 1.00 92.00 92 HIS A C 1
ATOM 749 O O . HIS A 1 92 ? -7.177 -1.278 -0.284 1.00 92.00 92 HIS A O 1
ATOM 755 N N . LEU A 1 93 ? -8.634 -0.336 1.150 1.00 90.19 93 LEU A N 1
ATOM 756 C CA . LEU A 1 93 ? -9.584 -1.449 1.149 1.00 90.19 93 LEU A CA 1
ATOM 757 C C . LEU A 1 93 ? -10.302 -1.569 -0.204 1.00 90.19 93 LEU A C 1
ATOM 759 O O . LEU A 1 93 ? -10.360 -2.661 -0.768 1.00 90.19 93 LEU A O 1
ATOM 763 N N . ASN A 1 94 ? -10.763 -0.449 -0.766 1.00 88.81 94 ASN A N 1
ATOM 764 C CA . ASN A 1 94 ? -11.453 -0.408 -2.058 1.00 88.81 94 ASN A CA 1
ATOM 765 C C . ASN A 1 94 ? -10.532 -0.788 -3.230 1.00 88.81 94 ASN A C 1
ATOM 767 O O . ASN A 1 94 ? -10.940 -1.508 -4.143 1.00 88.81 94 ASN A O 1
ATOM 771 N N . MET A 1 95 ? -9.264 -0.361 -3.196 1.00 86.38 95 MET A N 1
ATOM 772 C CA . MET A 1 95 ? -8.266 -0.683 -4.225 1.00 86.38 95 MET A CA 1
ATOM 773 C C . MET A 1 95 ? -7.987 -2.184 -4.347 1.00 86.38 95 MET A C 1
ATOM 775 O O . MET A 1 95 ? -7.660 -2.650 -5.436 1.00 86.38 95 MET A O 1
ATOM 779 N N . ALA A 1 96 ? -8.141 -2.954 -3.266 1.00 82.75 96 ALA A N 1
ATOM 780 C CA . ALA A 1 96 ? -7.975 -4.406 -3.298 1.00 82.75 96 ALA A CA 1
ATOM 781 C C . ALA A 1 96 ? -9.147 -5.143 -3.981 1.00 82.75 96 ALA A C 1
ATOM 783 O O . ALA A 1 96 ? -9.075 -6.362 -4.128 1.00 82.75 96 ALA A O 1
ATOM 784 N N . ARG A 1 97 ? -10.204 -4.421 -4.407 1.00 69.38 97 ARG A N 1
ATOM 785 C CA . ARG A 1 97 ? -11.382 -4.898 -5.168 1.00 69.38 97 ARG A CA 1
ATOM 786 C C . ARG A 1 97 ? -12.113 -6.122 -4.586 1.00 69.38 97 ARG A C 1
ATOM 788 O O . ARG A 1 97 ? -12.962 -6.701 -5.254 1.00 69.38 97 ARG A O 1
ATOM 795 N N . GLY A 1 98 ? -11.828 -6.514 -3.347 1.00 69.38 98 GLY A N 1
ATOM 796 C CA . GLY A 1 98 ? -12.367 -7.722 -2.732 1.00 69.38 98 GLY A CA 1
ATOM 797 C C . GLY A 1 98 ? -12.189 -7.742 -1.219 1.00 69.38 98 GLY A C 1
ATOM 798 O O . GLY A 1 98 ? -11.561 -6.861 -0.630 1.00 69.38 98 GLY A O 1
ATOM 799 N N . LYS A 1 99 ? -12.755 -8.769 -0.574 1.00 71.50 99 LYS A N 1
ATOM 800 C CA . LYS A 1 99 ? -12.607 -8.976 0.871 1.00 71.50 99 LYS A CA 1
ATOM 801 C C . LYS A 1 99 ? -11.133 -9.220 1.176 1.00 71.50 99 LYS A C 1
ATOM 803 O O . LYS A 1 99 ? -10.573 -10.244 0.792 1.00 71.50 99 LYS A O 1
ATOM 808 N N . VAL A 1 100 ? -10.509 -8.272 1.865 1.00 81.38 100 VAL A N 1
ATOM 809 C CA . VAL A 1 100 ? -9.119 -8.383 2.297 1.00 81.38 100 VAL A CA 1
ATOM 810 C C . VAL A 1 100 ? -9.024 -9.513 3.318 1.00 81.38 100 VAL A C 1
ATOM 812 O O . VAL A 1 100 ? -9.384 -9.344 4.483 1.00 81.38 100 VAL A O 1
ATOM 815 N N . VAL A 1 101 ? -8.565 -10.683 2.872 1.00 77.56 101 VAL A N 1
ATOM 816 C CA . VAL A 1 101 ? -8.303 -11.808 3.768 1.00 77.56 101 VAL A CA 1
ATOM 817 C C . VAL A 1 101 ? -7.042 -11.490 4.551 1.00 77.56 101 VAL A C 1
ATOM 819 O O . VAL A 1 101 ? -5.942 -11.333 4.010 1.00 77.56 101 VAL A O 1
ATOM 822 N N . LEU A 1 102 ? -7.243 -11.345 5.848 1.00 82.50 102 LEU A N 1
ATOM 823 C CA . LEU A 1 102 ? -6.186 -11.075 6.786 1.00 82.50 102 LEU A CA 1
ATOM 824 C C . LEU A 1 102 ? -5.461 -12.394 7.123 1.00 82.50 102 LEU A C 1
ATOM 826 O O . LEU A 1 102 ? -6.137 -13.401 7.345 1.00 82.50 102 LEU A O 1
ATOM 830 N N . PRO A 1 103 ? -4.115 -12.422 7.155 1.00 83.88 103 PRO A N 1
ATOM 831 C CA . PRO A 1 103 ? -3.349 -13.601 7.557 1.00 83.88 103 PRO A CA 1
ATOM 832 C C . PRO A 1 103 ? -3.810 -14.169 8.903 1.00 83.88 103 PRO A C 1
ATOM 834 O O . PRO A 1 103 ? -4.214 -13.410 9.782 1.00 83.88 103 PRO A O 1
ATOM 837 N N . ARG A 1 104 ? -3.725 -15.496 9.076 1.00 81.75 104 ARG A N 1
ATOM 838 C CA . ARG A 1 104 ? -4.299 -16.227 10.224 1.00 81.75 104 ARG A CA 1
ATOM 839 C C . ARG A 1 104 ? -3.882 -15.654 11.583 1.00 81.75 104 ARG A C 1
ATOM 841 O O . ARG A 1 104 ? -4.737 -15.448 12.437 1.00 81.75 104 ARG A O 1
ATOM 848 N N . GLU A 1 105 ? -2.599 -15.351 11.753 1.00 79.62 105 GLU A N 1
ATOM 849 C CA . GLU A 1 105 ? -2.049 -14.755 12.980 1.00 79.62 105 GLU A CA 1
ATOM 850 C C . GLU A 1 105 ? -2.666 -13.381 13.279 1.00 79.62 105 GLU A C 1
ATOM 852 O O . GLU A 1 105 ? -3.074 -13.090 14.400 1.00 79.62 105 GLU A O 1
ATOM 857 N N . LEU A 1 106 ? -2.809 -12.545 12.249 1.00 77.12 106 LEU A N 1
ATOM 858 C CA . LEU A 1 106 ? -3.399 -11.213 12.368 1.00 77.12 106 LEU A CA 1
ATOM 859 C C . LEU A 1 106 ? -4.918 -11.285 12.591 1.00 77.12 106 LEU A C 1
ATOM 861 O O . LEU A 1 106 ? -5.478 -10.485 13.339 1.00 77.12 106 LEU A O 1
ATOM 865 N N . ALA A 1 107 ? -5.588 -12.258 11.973 1.00 82.50 107 ALA A N 1
ATOM 866 C CA . ALA A 1 107 ? -7.013 -12.499 12.163 1.00 82.50 107 ALA A CA 1
ATOM 867 C C . ALA A 1 107 ? -7.347 -12.904 13.606 1.00 82.50 107 ALA A C 1
ATOM 869 O O . ALA A 1 107 ? -8.389 -12.487 14.110 1.00 82.50 107 ALA A O 1
ATOM 870 N N . ALA A 1 108 ? -6.461 -13.643 14.281 1.00 81.94 108 ALA A N 1
ATOM 871 C CA . ALA A 1 108 ? -6.616 -13.990 15.694 1.00 81.94 108 ALA A CA 1
ATOM 872 C C . ALA A 1 108 ? -6.579 -12.755 16.616 1.00 81.94 108 ALA A C 1
ATOM 874 O O . ALA A 1 108 ? -7.331 -12.693 17.579 1.00 81.94 108 ALA A O 1
ATOM 875 N N . MET A 1 109 ? -5.780 -11.728 16.297 1.00 76.81 109 MET A N 1
ATOM 876 C CA . MET A 1 109 ? -5.768 -10.475 17.076 1.00 76.81 109 MET A CA 1
ATOM 877 C C . MET A 1 109 ? -7.046 -9.638 16.909 1.00 76.81 109 MET A C 1
ATOM 879 O O . MET A 1 109 ? -7.425 -8.887 17.805 1.00 76.81 109 MET A O 1
ATOM 883 N N . VAL A 1 110 ? -7.692 -9.740 15.746 1.00 80.56 110 VAL A N 1
ATOM 884 C CA . VAL A 1 110 ? -8.940 -9.032 15.413 1.00 80.56 110 VAL A CA 1
ATOM 885 C C . VAL A 1 110 ? -10.154 -9.732 16.016 1.00 80.56 110 VAL A C 1
ATOM 887 O O . VAL A 1 110 ? -11.064 -9.092 16.537 1.00 80.56 110 VAL A O 1
ATOM 890 N N . ARG A 1 111 ? -10.187 -11.061 15.939 1.00 75.50 111 ARG A N 1
ATOM 891 C CA . ARG A 1 111 ? -11.242 -11.885 16.524 1.00 75.50 111 ARG A CA 1
ATOM 892 C C . ARG A 1 111 ? -10.886 -12.154 17.982 1.00 75.50 111 ARG A C 1
ATOM 894 O O . ARG A 1 111 ? -10.389 -13.225 18.301 1.00 75.50 111 ARG A O 1
ATOM 901 N N . SER A 1 112 ? -11.086 -11.184 18.873 1.00 62.19 112 SER A N 1
ATOM 902 C CA . SER A 1 112 ? -11.003 -11.509 20.297 1.00 62.19 112 SER A CA 1
ATOM 903 C C . SER A 1 112 ? -12.140 -12.477 20.636 1.00 62.19 112 SER A C 1
ATOM 905 O O . SER A 1 112 ? -13.299 -12.081 20.608 1.00 62.19 112 SER A O 1
ATOM 907 N N . GLU A 1 113 ? -11.801 -13.722 20.972 1.00 58.00 113 GLU A N 1
ATOM 908 C CA . GLU A 1 113 ? -12.699 -14.754 21.539 1.00 58.00 113 GLU A CA 1
ATOM 909 C C . GLU A 1 113 ? -13.350 -14.319 22.869 1.00 58.00 113 GLU A C 1
ATOM 911 O O . GLU A 1 113 ? -14.220 -14.995 23.405 1.00 58.00 113 GLU A O 1
ATOM 916 N N . VAL A 1 114 ? -12.931 -13.178 23.423 1.00 58.88 114 VAL A N 1
ATOM 917 C CA . VAL A 1 114 ? -13.496 -12.609 24.642 1.00 58.88 114 VAL A CA 1
ATOM 918 C C . VAL A 1 114 ? -14.765 -11.828 24.277 1.00 58.88 114 VAL A C 1
ATOM 920 O O . VAL A 1 114 ? -14.656 -10.822 23.562 1.00 58.88 114 VAL A O 1
ATOM 923 N N . PRO A 1 115 ? -15.957 -12.256 24.739 1.00 60.31 115 PRO A N 1
ATOM 924 C CA . PRO A 1 115 ? -17.173 -11.472 24.575 1.00 60.31 115 PRO A CA 1
ATOM 925 C C . PRO A 1 115 ? -16.980 -10.093 25.221 1.00 60.31 115 PRO A C 1
ATOM 927 O O . PRO A 1 115 ? -16.272 -9.989 26.228 1.00 60.31 115 PRO A O 1
ATOM 930 N N . PRO A 1 116 ? -17.565 -9.023 24.651 1.00 58.81 116 PRO A N 1
ATOM 931 C CA . PRO A 1 116 ? -17.463 -7.696 25.239 1.00 58.81 116 PRO A CA 1
ATOM 932 C C . PRO A 1 116 ? -17.901 -7.776 26.709 1.00 58.81 116 PRO A C 1
ATOM 934 O O . PRO A 1 116 ? -18.93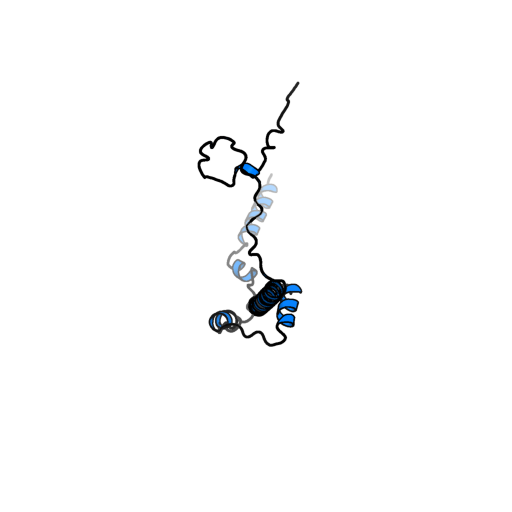8 -8.390 26.988 1.00 58.81 116 PRO A O 1
ATOM 937 N N . PRO A 1 117 ? -17.121 -7.221 27.657 1.00 57.56 117 PRO A N 1
ATOM 938 C CA . PRO A 1 117 ? -17.592 -7.113 29.027 1.00 57.56 117 PRO A CA 1
ATOM 939 C C . PRO A 1 117 ? -18.928 -6.374 28.976 1.00 57.56 117 PRO A C 1
ATOM 941 O O . PRO A 1 117 ? -19.019 -5.314 28.359 1.00 57.56 117 PRO A O 1
ATOM 944 N N . GLN A 1 118 ? -19.967 -6.979 29.557 1.00 63.62 118 GLN A N 1
ATOM 945 C CA . GLN A 1 118 ? -21.260 -6.321 29.738 1.00 63.62 118 GLN A CA 1
ATOM 946 C C . GLN A 1 118 ? -21.007 -4.928 30.314 1.00 63.62 118 GLN A C 1
ATOM 948 O O . GLN A 1 118 ? -20.157 -4.809 31.200 1.00 63.62 118 GLN A O 1
ATOM 953 N N . ASP A 1 119 ? -21.723 -3.925 29.801 1.00 52.50 119 ASP A N 1
ATOM 954 C CA . ASP A 1 119 ? -21.661 -2.502 30.156 1.00 52.50 119 ASP A CA 1
ATOM 955 C C . ASP A 1 119 ? -21.886 -2.240 31.659 1.00 52.50 119 ASP A C 1
ATOM 957 O O . ASP A 1 119 ? -22.842 -1.595 32.082 1.00 52.50 119 ASP A O 1
ATOM 961 N N . ARG A 1 120 ? -20.980 -2.698 32.518 1.00 57.09 120 ARG A N 1
ATOM 962 C CA . ARG A 1 120 ? -20.723 -2.044 33.790 1.00 57.09 120 ARG A CA 1
ATOM 963 C C . ARG A 1 120 ? -19.765 -0.928 33.445 1.00 57.09 120 ARG A C 1
ATOM 965 O O . ARG A 1 120 ? -18.549 -1.105 33.486 1.00 57.09 120 ARG A O 1
ATOM 972 N N . GLY A 1 121 ? -20.335 0.200 33.023 1.00 61.03 121 GLY A N 1
ATOM 973 C CA . GLY A 1 121 ? -19.597 1.452 32.967 1.00 61.03 121 GLY A CA 1
ATOM 974 C C . GLY A 1 121 ? -18.780 1.576 34.250 1.00 61.03 121 GLY A C 1
ATOM 975 O O . GLY A 1 121 ? -19.273 1.253 35.333 1.00 61.03 121 GLY A O 1
ATOM 976 N N . PHE A 1 122 ? -17.510 1.953 34.125 1.00 64.75 122 PHE A N 1
ATOM 977 C CA . PHE A 1 122 ? -16.693 2.279 35.284 1.00 64.75 122 PHE A CA 1
ATOM 978 C C . PHE A 1 122 ? -17.357 3.472 35.976 1.00 64.75 122 PHE A C 1
ATOM 980 O O . PHE A 1 122 ? -17.111 4.625 35.628 1.00 64.75 122 PHE A O 1
ATOM 987 N N . ASN A 1 123 ? -18.255 3.195 36.919 1.00 72.44 123 ASN A N 1
ATOM 988 C CA . ASN A 1 123 ? -18.872 4.204 37.754 1.00 72.44 123 ASN A CA 1
ATOM 989 C C . ASN A 1 123 ? -17.774 4.725 38.665 1.00 72.44 123 ASN A C 1
ATOM 991 O O . ASN A 1 123 ? -17.512 4.177 39.733 1.00 72.44 123 ASN A O 1
ATOM 995 N N . LEU A 1 124 ? -17.114 5.792 38.225 1.00 78.06 124 LEU A N 1
ATOM 996 C CA . LEU A 1 124 ? -16.109 6.499 39.005 1.00 78.06 124 LEU A CA 1
ATOM 997 C C . LEU A 1 124 ? -16.633 6.775 40.430 1.00 78.06 124 LEU A C 1
ATOM 999 O O . LEU A 1 124 ? -15.913 6.589 41.404 1.00 78.06 124 LEU A O 1
ATOM 1003 N N . LEU A 1 125 ? -17.927 7.082 40.556 1.00 73.56 125 LEU A N 1
ATOM 1004 C CA . LEU A 1 125 ? -18.629 7.300 41.824 1.00 73.56 125 LEU A CA 1
ATOM 1005 C C . LEU A 1 125 ? -18.649 6.078 42.765 1.00 73.56 125 LEU A C 1
ATOM 1007 O O . LEU A 1 125 ? -18.573 6.264 43.978 1.00 73.56 125 LEU A O 1
ATOM 1011 N N . ASP A 1 126 ? -18.682 4.845 42.249 1.00 71.94 126 ASP A N 1
ATOM 1012 C CA . ASP A 1 126 ? -18.655 3.636 43.087 1.00 71.94 126 ASP A CA 1
ATOM 1013 C C . ASP A 1 126 ? -17.297 3.470 43.787 1.00 71.94 126 ASP A C 1
ATOM 1015 O O . ASP A 1 126 ? -17.242 3.007 44.927 1.00 71.94 126 ASP A O 1
ATOM 1019 N N . THR A 1 127 ? -16.202 3.923 43.163 1.00 75.38 127 THR A N 1
ATOM 1020 C CA . THR A 1 127 ? -14.865 3.886 43.785 1.00 75.38 127 THR A CA 1
ATOM 1021 C C . THR A 1 127 ? -14.720 4.880 44.942 1.00 75.38 127 THR A C 1
ATOM 1023 O O . THR A 1 127 ? -13.975 4.622 45.885 1.00 75.38 127 THR A O 1
ATOM 1026 N N . PHE A 1 128 ? -15.491 5.974 44.934 1.00 73.06 128 PHE A N 1
ATOM 1027 C CA . PHE A 1 128 ? -15.498 6.978 46.004 1.00 73.06 128 PHE A CA 1
ATOM 1028 C C . PHE A 1 128 ? -16.490 6.674 47.132 1.00 73.06 128 PHE A C 1
ATOM 1030 O O . PHE A 1 128 ? -16.458 7.339 48.163 1.00 73.06 128 PHE A O 1
ATOM 1037 N N . ARG A 1 129 ? -17.333 5.642 47.004 1.00 69.44 129 ARG A N 1
ATOM 1038 C CA . ARG A 1 129 ? -18.340 5.300 48.024 1.00 69.44 129 ARG A CA 1
ATOM 1039 C C . ARG A 1 129 ? -17.731 4.853 49.363 1.00 69.44 129 ARG A C 1
ATOM 1041 O O . ARG A 1 129 ? -18.376 4.992 50.396 1.00 69.44 129 ARG A O 1
ATOM 1048 N N . GLY A 1 130 ? -16.490 4.355 49.353 1.00 67.00 130 GLY A N 1
ATOM 1049 C CA . GLY A 1 130 ? -15.716 4.031 50.560 1.00 67.00 130 GLY A CA 1
ATOM 1050 C C . GLY A 1 130 ? -14.986 5.225 51.191 1.00 67.00 130 GLY A C 1
ATOM 1051 O O . GLY A 1 130 ? -14.475 5.113 52.302 1.00 67.00 130 GLY A O 1
ATOM 1052 N N . LEU A 1 131 ? -14.943 6.373 50.508 1.00 69.38 131 LEU A N 1
ATOM 1053 C CA . LEU A 1 131 ? -14.328 7.605 50.996 1.00 69.38 131 LEU A CA 1
ATOM 1054 C C . LEU A 1 131 ? -15.426 8.492 51.592 1.00 69.38 131 LEU A C 1
ATOM 1056 O O . LEU A 1 131 ? -16.017 9.337 50.926 1.00 69.38 131 LEU A O 1
ATOM 1060 N N . SER A 1 132 ? -15.738 8.265 52.869 1.00 62.03 132 SER A N 1
ATOM 1061 C CA . SER A 1 132 ? -16.711 9.084 53.595 1.00 62.03 132 SER A CA 1
ATOM 1062 C C . SER A 1 132 ? -16.165 10.499 53.819 1.00 62.03 132 SER A C 1
ATOM 1064 O O . SER A 1 132 ? -15.292 10.719 54.656 1.00 62.03 132 SER A O 1
ATOM 1066 N N . LEU A 1 133 ? -16.719 11.481 53.102 1.00 62.84 133 LEU A N 1
ATOM 1067 C CA . LEU A 1 133 ? -16.476 12.915 53.315 1.00 62.84 133 LEU A CA 1
ATOM 1068 C C . LEU A 1 133 ? -17.232 13.471 54.549 1.00 62.84 133 LEU A C 1
ATOM 1070 O O . LEU A 1 133 ? -17.264 14.679 54.776 1.00 62.84 133 LEU A O 1
ATOM 1074 N N . GLY A 1 134 ? -17.836 12.615 55.384 1.00 60.56 134 GLY A N 1
ATOM 1075 C CA . GLY A 1 134 ? -18.601 13.035 56.568 1.00 60.56 134 GLY A CA 1
ATOM 1076 C C . GLY A 1 134 ? -17.779 13.784 57.630 1.00 60.56 134 GLY A C 1
ATOM 1077 O O . GLY A 1 134 ? -18.340 14.509 58.450 1.00 60.56 134 GLY A O 1
ATOM 1078 N N . GLY A 1 135 ? -16.447 13.669 57.594 1.00 59.84 135 GLY A N 1
ATOM 1079 C CA . GLY A 1 135 ? -15.543 14.407 58.484 1.00 59.84 135 GLY A CA 1
ATOM 1080 C C . GLY A 1 135 ? -15.415 15.905 58.174 1.00 59.84 135 GLY A C 1
ATOM 1081 O O . GLY A 1 135 ? -14.986 16.662 59.039 1.00 59.84 135 GLY A O 1
ATOM 1082 N N . PHE A 1 136 ? -15.807 16.359 56.977 1.00 56.56 136 PHE A N 1
ATOM 1083 C CA . PHE A 1 136 ? -15.628 17.760 56.567 1.00 56.56 136 PHE A CA 1
ATOM 1084 C C . PHE A 1 136 ? -16.708 18.699 57.128 1.00 56.56 136 PHE A C 1
ATOM 1086 O O . PHE A 1 136 ? -16.429 19.866 57.397 1.00 56.56 136 PHE A O 1
ATOM 1093 N N . HIS A 1 137 ? -17.925 18.203 57.383 1.00 55.66 137 HIS A N 1
ATOM 1094 C CA . HIS A 1 137 ? -18.990 19.027 57.971 1.00 55.66 137 HIS A CA 1
ATOM 1095 C C . HIS A 1 137 ? -18.696 19.388 59.436 1.00 55.66 137 HIS A C 1
ATOM 1097 O O . HIS A 1 137 ? -18.945 20.508 59.879 1.00 55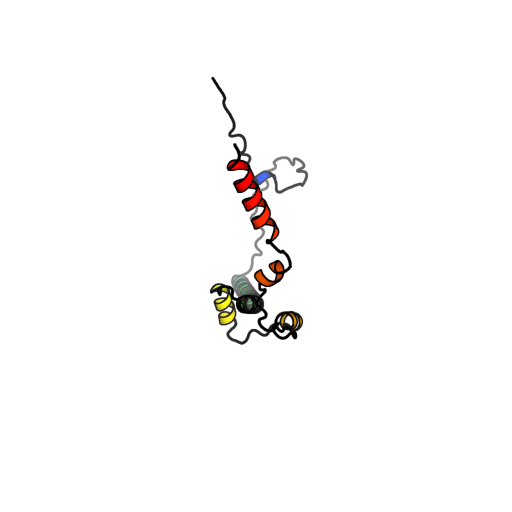.66 137 HIS A O 1
ATOM 1103 N N . SER A 1 138 ? -18.102 18.457 60.188 1.00 55.66 138 SER A N 1
ATOM 1104 C CA . SER A 1 138 ? -17.807 18.647 61.611 1.00 55.66 138 SER A CA 1
ATOM 1105 C C . SER A 1 138 ? -16.587 19.540 61.867 1.00 55.66 138 SER A C 1
ATOM 1107 O O . SER A 1 138 ? -16.526 20.171 62.922 1.00 55.66 138 SER A O 1
ATOM 1109 N N . SER A 1 139 ? -15.647 19.667 60.918 1.00 56.78 139 SER A N 1
ATOM 1110 C CA . SER A 1 139 ? -14.586 20.684 60.997 1.00 56.78 139 SER A CA 1
ATOM 1111 C C . SER A 1 139 ? -15.092 22.083 60.638 1.00 56.78 139 SER A C 1
ATOM 1113 O O . SER A 1 139 ? -14.644 23.053 61.243 1.00 56.78 139 SER A O 1
ATOM 1115 N N . MET A 1 140 ? -16.043 22.196 59.700 1.00 54.97 140 MET A N 1
ATOM 1116 C CA . MET A 1 140 ? -16.634 23.486 59.321 1.00 54.97 140 MET A CA 1
ATOM 1117 C C . MET A 1 140 ? -17.505 24.069 60.445 1.00 54.97 140 MET A C 1
ATOM 1119 O O . MET A 1 140 ? -17.359 25.246 60.756 1.00 54.97 140 MET A O 1
ATOM 1123 N N . GLN A 1 141 ? -18.325 23.249 61.117 1.00 57.41 141 GLN A N 1
ATOM 1124 C CA . GLN A 1 141 ? -19.124 23.695 62.272 1.00 57.41 141 GLN A CA 1
ATOM 1125 C C . GLN A 1 141 ? -18.265 24.130 63.471 1.00 57.41 141 GLN A C 1
ATOM 1127 O O . GLN A 1 141 ? -18.539 25.162 64.078 1.00 57.41 141 GLN A O 1
ATOM 1132 N N . ARG A 1 142 ? -17.170 23.414 63.776 1.00 53.72 142 ARG A N 1
ATOM 1133 C CA . ARG A 1 142 ? -16.253 23.814 64.863 1.00 53.72 142 ARG A CA 1
ATOM 1134 C C . ARG A 1 142 ? -15.513 25.122 64.576 1.00 53.72 142 ARG A C 1
ATOM 1136 O O . ARG A 1 142 ? -15.251 25.883 65.503 1.00 53.72 142 ARG A O 1
ATOM 1143 N N . ALA A 1 143 ? -15.188 25.392 63.311 1.00 55.12 143 ALA A N 1
ATOM 1144 C CA . ALA A 1 143 ? -14.567 26.654 62.914 1.00 55.12 143 ALA A CA 1
ATOM 1145 C C . ALA A 1 143 ? -15.549 27.836 63.011 1.00 55.12 143 ALA A C 1
ATOM 1147 O O . ALA A 1 143 ? -15.154 28.926 63.414 1.00 55.12 143 ALA A O 1
ATOM 1148 N N . THR A 1 144 ? -16.836 27.627 62.709 1.00 56.56 144 THR A N 1
ATOM 1149 C CA . THR A 1 144 ? -17.859 28.677 62.854 1.00 56.56 144 THR A CA 1
ATOM 1150 C C . THR A 1 144 ? -18.232 28.952 64.313 1.00 56.56 144 THR A C 1
ATOM 1152 O O . THR A 1 144 ? -18.526 30.093 64.661 1.00 56.56 144 THR A O 1
ATOM 1155 N N . GLU A 1 145 ? -18.158 27.951 65.195 1.00 55.28 145 GLU A N 1
ATOM 1156 C CA . GLU A 1 145 ? -18.435 28.131 66.628 1.00 55.28 145 GLU A CA 1
ATOM 1157 C C . GLU A 1 145 ? -17.298 28.859 67.368 1.00 55.28 145 GLU A C 1
ATOM 1159 O O . GLU A 1 145 ? -17.571 29.657 68.262 1.00 55.28 145 GLU A O 1
ATOM 1164 N N . GLN A 1 146 ? -16.033 28.689 66.958 1.00 53.97 146 GLN A N 1
ATOM 1165 C CA . GLN A 1 146 ? -14.903 29.445 67.529 1.00 53.97 146 GLN A CA 1
ATOM 1166 C C . GLN A 1 146 ? -14.903 30.940 67.170 1.00 53.97 146 GLN A C 1
ATOM 1168 O O . GLN A 1 146 ? -14.363 31.738 67.930 1.00 53.97 146 GLN A O 1
ATOM 1173 N N . CYS A 1 147 ? -15.521 31.343 66.057 1.00 51.22 147 CYS A N 1
ATOM 1174 C CA . CYS A 1 147 ? -15.626 32.756 65.670 1.00 51.22 147 CYS A CA 1
ATOM 1175 C C . CYS A 1 147 ? -16.810 33.500 66.309 1.00 51.22 147 CYS A C 1
ATOM 1177 O O . CYS A 1 147 ? -16.908 34.707 66.128 1.00 51.22 147 CYS A O 1
ATOM 1179 N N . THR A 1 148 ? -17.700 32.817 67.039 1.00 53.22 148 THR A N 1
ATOM 1180 C CA . THR A 1 148 ? -18.879 33.453 67.671 1.00 53.22 148 THR A CA 1
ATOM 1181 C C . THR A 1 148 ? -18.658 33.761 69.164 1.00 53.22 148 THR A C 1
ATOM 1183 O O . THR A 1 148 ? -19.548 34.278 69.831 1.00 53.22 148 THR A O 1
ATOM 1186 N N . LEU A 1 149 ? -17.476 33.437 69.705 1.00 52.78 149 LEU A N 1
ATOM 1187 C CA . LEU A 1 149 ? -17.101 33.628 71.116 1.00 52.78 149 LEU A CA 1
ATOM 1188 C C . LEU A 1 149 ? -15.815 34.468 71.285 1.00 52.78 149 LEU A C 1
ATOM 1190 O O . LEU A 1 149 ? -15.100 34.333 72.278 1.00 52.78 149 LEU A O 1
ATOM 1194 N N . MET A 1 150 ? -15.545 35.330 70.303 1.00 46.75 150 MET A N 1
ATOM 1195 C CA . MET A 1 150 ? -14.652 36.496 70.362 1.00 46.75 150 MET A CA 1
ATOM 1196 C C . MET A 1 150 ? -15.486 37.736 70.047 1.00 46.75 150 MET A C 1
ATOM 1198 O O . MET A 1 150 ? -15.181 38.800 70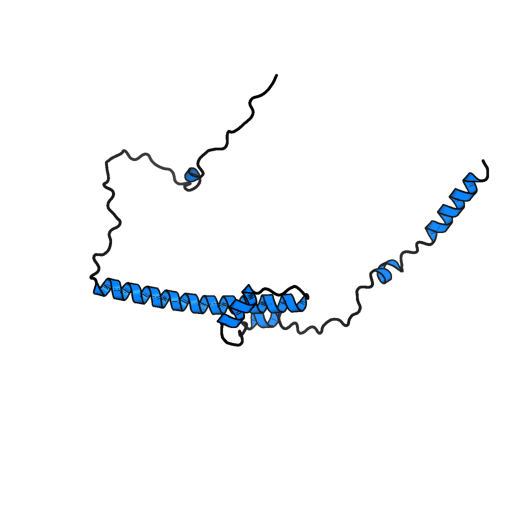.623 1.00 46.75 150 MET A O 1
#

InterPro domains:
  IPR008849 Synaphin [PF05835] (4-113)
  IPR008849 Synaphin [PTHR16705] (1-123)

Radius of gyration: 35.47 Å; chains: 1; bounding box: 69×65×100 Å

pLDDT: mean 72.9, std 18.07, range [38.22, 97.5]

Foldseek 3Di:
DDDDDDDPDPDPPVVPPDPDDDDDDDDDDPPPDPPPDDPDDPVRVVVVVVVVVVVVVVVVLVVLLVLLLVLVLVQLVCVVVVHDHDPVSVVSVVVNVDDNDHPPVSVCVSPDPDDPPPPPPPPVVVVCPVVDPVVVVVVVVVVVVVVVPD

Secondary structure (DSSP, 8-state):
------------GGGSS--S---------------------HHHHHHHHHHHHHHHHHHHHHHHHHHHHHHHHHHHHHHHTTPPP-HHHHHHHHHT-S-----HHHHHHHS-SSPPPP-----HHHHHTTS-TTHHHHHHHHHHHHTT--

Sequence (150 aa):
MGSMVKSALGAPIRQLICCVPLERRDVEARRNSAPHRPRMTAAELQRYQRDLEQERRKREA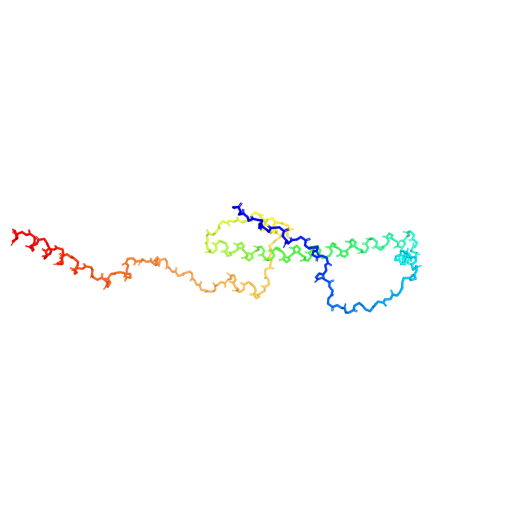QSAQKNAQRAAMRSHFRRKYQLAQNTKDDNHLNMARGKVVLPRELAAMVRSEVPPPQDRGFNLLDTFRGLSLGGFHSSMQRATEQCTLM

Organism: Atractosteus spatula (NCBI:txid7917)